Protein AF-A0A2W6E080-F1 (afdb_monomer_lite)

Sequence (64 aa):
MSSQQEIPQPSHPVLRELTDAGVSIWLDDISRERLRTGNLAELIRDWAVTGVTSNPTIFASAVA

Secondary structure (DSSP, 8-state):
------PPPPS-HHHHHHHHTTPPEEES---HHHHHSSHHHHHHHHH-EEEE---HHHHHHHH-

Structure (mmCIF, N/CA/C/O backbone):
data_AF-A0A2W6E080-F1
#
_entry.id   AF-A0A2W6E080-F1
#
loop_
_atom_site.group_PDB
_atom_site.id
_atom_site.type_symbol
_atom_site.label_atom_id
_atom_site.label_alt_id
_atom_site.label_comp_id
_atom_site.label_asym_id
_atom_site.label_entity_id
_atom_site.label_seq_id
_atom_site.pdbx_PDB_ins_code
_atom_site.Cartn_x
_atom_site.Cartn_y
_atom_site.Cartn_z
_atom_site.occupancy
_atom_site.B_iso_or_equiv
_atom_site.auth_seq_id
_atom_site.auth_comp_id
_atom_site.auth_asym_id
_atom_site.auth_atom_id
_atom_site.pdbx_PDB_model_num
ATOM 1 N N . MET A 1 1 ? -18.441 -17.783 37.802 1.00 49.62 1 MET A N 1
ATOM 2 C CA . MET A 1 1 ? -17.223 -17.233 37.176 1.00 49.62 1 MET A CA 1
ATOM 3 C C . MET A 1 1 ? -17.501 -17.126 35.690 1.00 49.62 1 MET A C 1
ATOM 5 O O . MET A 1 1 ? -17.389 -18.119 34.988 1.00 49.62 1 MET A O 1
ATOM 9 N N . SER A 1 2 ? -18.008 -15.975 35.249 1.00 62.56 2 SER A N 1
ATOM 10 C CA . SER A 1 2 ? -18.315 -15.743 33.838 1.00 62.56 2 SER A CA 1
ATOM 11 C C . SER A 1 2 ? -17.005 -15.518 33.097 1.00 62.56 2 SER A C 1
ATOM 13 O O . SER A 1 2 ? -16.329 -14.519 33.338 1.00 62.56 2 SER A O 1
ATOM 15 N N . SER A 1 3 ? -16.628 -16.473 32.251 1.00 65.19 3 SER A N 1
ATOM 16 C CA . SER A 1 3 ? -15.515 -16.337 31.318 1.00 65.19 3 SER A CA 1
ATOM 17 C C . SER A 1 3 ? -15.809 -15.153 30.401 1.00 65.19 3 SER A C 1
ATOM 19 O O . SER A 1 3 ? -16.719 -15.221 29.576 1.00 65.19 3 SER A O 1
ATOM 21 N N . GLN A 1 4 ? -15.090 -14.047 30.583 1.00 65.12 4 GLN A N 1
ATOM 22 C CA . GLN A 1 4 ? -15.108 -12.957 29.618 1.00 65.12 4 GLN A CA 1
ATOM 23 C C . GLN A 1 4 ? -14.488 -13.506 28.330 1.00 65.12 4 GLN A C 1
ATOM 25 O O . GLN A 1 4 ? -13.342 -13.949 28.340 1.00 65.12 4 GLN A O 1
ATOM 30 N N . GLN A 1 5 ? -15.265 -13.568 27.249 1.00 64.69 5 GLN A N 1
ATOM 31 C CA . GLN A 1 5 ? -14.713 -13.848 25.927 1.00 64.69 5 GLN A CA 1
ATOM 32 C C . GLN A 1 5 ? -13.809 -12.679 25.547 1.00 64.69 5 GLN A C 1
ATOM 34 O O . GLN A 1 5 ? -14.276 -11.548 25.429 1.00 64.69 5 GLN A O 1
ATOM 39 N N . GLU A 1 6 ? -12.522 -12.961 25.372 1.00 64.12 6 GLU A N 1
ATOM 40 C CA . GLU A 1 6 ? -11.559 -11.999 24.856 1.00 64.12 6 GLU A CA 1
ATOM 41 C C . GLU A 1 6 ? -11.966 -11.638 23.424 1.00 64.12 6 GLU A C 1
ATOM 43 O O . GLU A 1 6 ? -11.952 -12.483 22.526 1.00 64.12 6 GLU A O 1
ATOM 48 N N . ILE A 1 7 ? -12.421 -10.401 23.222 1.00 65.56 7 ILE A N 1
ATOM 49 C CA . ILE A 1 7 ? -12.717 -9.893 21.884 1.00 65.56 7 ILE A CA 1
ATOM 50 C C . ILE A 1 7 ? -11.376 -9.847 21.140 1.00 65.56 7 ILE A C 1
ATOM 52 O O . ILE A 1 7 ? -10.443 -9.225 21.654 1.00 65.56 7 ILE A O 1
ATOM 56 N N . PRO A 1 8 ? -11.247 -10.485 19.961 1.00 67.00 8 PRO A N 1
ATOM 57 C CA . PRO A 1 8 ? -10.013 -10.431 19.192 1.00 67.00 8 PRO A CA 1
ATOM 58 C C . PRO A 1 8 ? -9.630 -8.974 18.933 1.00 67.00 8 PRO A C 1
ATOM 60 O O . PRO A 1 8 ? -10.400 -8.225 18.327 1.00 67.00 8 PRO A O 1
ATOM 63 N N . GLN A 1 9 ? -8.458 -8.565 19.417 1.00 67.75 9 GLN A N 1
ATOM 64 C CA . GLN A 1 9 ? -7.937 -7.238 19.118 1.00 67.75 9 GLN A CA 1
ATOM 65 C C . GLN A 1 9 ? -7.564 -7.179 17.632 1.00 67.75 9 GLN A C 1
ATOM 67 O O . GLN A 1 9 ? -6.997 -8.145 17.112 1.00 67.75 9 GLN A O 1
ATOM 72 N N . PRO A 1 10 ? -7.877 -6.078 16.929 1.00 73.56 10 PRO A N 1
ATOM 73 C CA . PRO A 1 10 ? -7.417 -5.904 15.559 1.00 73.56 10 PRO A CA 1
ATOM 74 C C . PRO A 1 10 ? -5.886 -5.950 15.528 1.00 73.56 10 PRO A C 1
ATOM 76 O O . PRO A 1 10 ? -5.235 -5.389 16.407 1.00 73.56 10 PRO A O 1
ATOM 79 N N . SER A 1 11 ? -5.313 -6.579 14.500 1.00 85.50 11 SE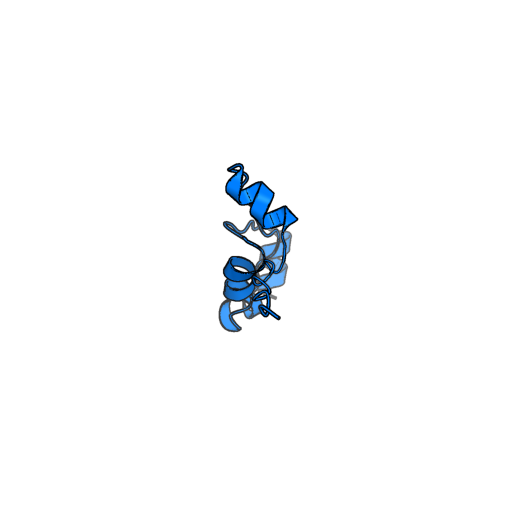R A N 1
ATOM 80 C CA . SER A 1 11 ? -3.859 -6.737 14.344 1.00 85.50 11 SER A CA 1
ATOM 81 C C . SER A 1 11 ? -3.104 -5.402 14.407 1.00 85.50 11 SER A C 1
ATOM 83 O O . SER A 1 11 ? -1.968 -5.362 14.869 1.00 85.50 11 SER A O 1
ATOM 85 N N . HIS A 1 12 ? -3.758 -4.313 13.977 1.00 92.75 12 HIS A N 1
ATOM 86 C CA . HIS A 1 12 ? -3.237 -2.944 13.980 1.00 92.75 12 HIS A CA 1
ATOM 87 C C . HIS A 1 12 ? -4.318 -1.942 14.418 1.00 92.75 12 HIS A C 1
ATOM 89 O O . HIS A 1 12 ? -4.988 -1.352 13.564 1.00 92.75 12 HIS A O 1
ATOM 95 N N . PRO A 1 13 ? -4.518 -1.727 15.733 1.00 91.31 13 PRO A N 1
ATOM 96 C CA . PRO A 1 13 ? -5.611 -0.896 16.246 1.00 91.31 13 PRO A CA 1
ATOM 97 C C . PRO A 1 13 ? -5.520 0.558 15.770 1.00 91.31 13 PRO A C 1
ATOM 99 O O . PRO A 1 13 ? -6.520 1.115 15.338 1.00 91.31 13 PRO A O 1
ATOM 102 N N . VAL A 1 14 ? -4.316 1.138 15.729 1.00 95.56 14 VAL A N 1
ATOM 103 C CA . VAL A 1 14 ? -4.106 2.524 15.272 1.00 95.56 14 VAL A CA 1
ATOM 104 C C . VAL A 1 14 ? -4.484 2.704 13.800 1.00 95.56 14 VAL A C 1
ATOM 106 O O . VAL A 1 14 ? -5.159 3.665 13.444 1.00 95.56 14 VAL A O 1
ATOM 109 N N . LEU A 1 15 ? -4.080 1.776 12.925 1.00 95.88 15 LEU A N 1
ATOM 110 C CA . LEU A 1 15 ? -4.428 1.845 11.500 1.00 95.88 15 LEU A CA 1
ATOM 111 C C . LEU A 1 15 ? -5.934 1.690 11.291 1.00 95.88 15 LEU A C 1
ATOM 113 O O . LEU A 1 15 ? -6.512 2.324 10.404 1.00 95.88 15 LEU A O 1
ATOM 117 N N . ARG A 1 16 ? -6.576 0.880 12.138 1.00 93.12 16 ARG A N 1
ATOM 118 C CA . ARG A 1 16 ? -8.023 0.719 12.115 1.00 93.12 16 ARG A CA 1
ATOM 119 C C . ARG A 1 16 ? -8.745 1.987 12.563 1.00 93.12 16 ARG A C 1
ATOM 121 O O . ARG A 1 16 ? -9.624 2.433 11.840 1.00 93.12 16 ARG A O 1
ATOM 128 N N . GLU A 1 17 ? -8.329 2.602 13.666 1.00 94.94 17 GLU A N 1
ATOM 129 C CA . GLU A 1 17 ? -8.889 3.875 14.142 1.00 94.94 17 GLU A CA 1
ATOM 130 C C . GLU A 1 17 ? -8.759 4.989 13.095 1.00 94.94 17 GLU A C 1
ATOM 132 O O . GLU A 1 17 ? -9.713 5.726 12.855 1.00 94.94 17 GLU A O 1
ATOM 137 N N . LEU A 1 18 ? -7.610 5.080 12.416 1.00 96.38 18 LEU A N 1
ATOM 138 C CA . LEU A 1 18 ? -7.411 6.026 11.314 1.00 96.38 18 LEU A CA 1
ATOM 139 C C . LEU A 1 18 ? -8.382 5.764 10.157 1.00 96.38 18 LEU A C 1
ATOM 141 O O . LEU A 1 18 ? -9.001 6.699 9.646 1.00 96.38 18 LEU A O 1
ATOM 145 N N . THR A 1 19 ? -8.544 4.499 9.768 1.00 94.88 19 THR A N 1
ATOM 146 C CA . THR A 1 19 ? -9.469 4.105 8.696 1.00 94.88 19 THR A CA 1
ATOM 147 C C . THR A 1 19 ? -10.922 4.398 9.073 1.00 94.88 19 THR A C 1
ATOM 149 O O . THR A 1 19 ? -11.662 4.957 8.263 1.00 94.88 19 THR A O 1
ATOM 152 N N . ASP A 1 20 ? -11.321 4.097 10.312 1.00 93.94 20 ASP A N 1
ATOM 153 C CA . ASP A 1 20 ? -12.660 4.376 10.844 1.00 93.94 20 ASP A CA 1
ATOM 154 C C . ASP A 1 20 ? -12.922 5.897 10.947 1.00 93.94 20 ASP A C 1
ATOM 156 O O . ASP A 1 20 ? -14.059 6.346 10.791 1.00 93.94 20 ASP A O 1
ATOM 160 N N . ALA A 1 21 ? -11.870 6.706 11.122 1.00 97.19 21 ALA A N 1
ATOM 161 C CA . ALA A 1 21 ? -11.915 8.169 11.041 1.00 97.19 21 ALA A CA 1
ATOM 162 C C . ALA A 1 21 ? -11.908 8.722 9.596 1.00 97.19 21 ALA A C 1
ATOM 164 O O . ALA A 1 21 ? -11.910 9.939 9.402 1.00 97.19 21 ALA A O 1
ATOM 165 N N . GLY A 1 22 ? -11.904 7.856 8.577 1.00 96.50 22 GLY A N 1
ATOM 166 C CA . GLY A 1 22 ? -11.945 8.233 7.160 1.00 96.50 22 GLY A CA 1
ATOM 167 C C . GLY A 1 22 ? -10.579 8.486 6.512 1.00 96.50 22 GLY A C 1
ATOM 168 O O . GLY A 1 22 ? -10.524 8.991 5.388 1.00 96.50 22 GLY A O 1
ATOM 169 N N . VAL A 1 23 ? -9.473 8.143 7.177 1.00 97.62 23 VAL A N 1
ATOM 170 C CA . VAL A 1 23 ? -8.118 8.261 6.614 1.00 97.62 23 VAL A CA 1
ATOM 171 C C . VAL A 1 23 ? -7.789 7.023 5.781 1.00 97.62 23 VAL A C 1
ATOM 173 O O . VAL A 1 23 ? -7.858 5.897 6.261 1.00 97.62 23 VAL A O 1
ATOM 176 N N . SER A 1 24 ? -7.387 7.217 4.525 1.00 97.62 24 SER A N 1
ATOM 177 C CA . SER A 1 24 ? -6.968 6.112 3.652 1.00 97.62 24 SER A CA 1
ATOM 178 C C . SER A 1 24 ? -5.500 5.746 3.877 1.00 97.62 24 SER A C 1
ATOM 180 O O . SER A 1 24 ? -4.623 6.595 3.729 1.00 97.62 24 SER A O 1
ATOM 182 N N . ILE A 1 25 ? -5.219 4.473 4.166 1.00 97.19 25 ILE A N 1
ATOM 183 C CA . ILE A 1 25 ? -3.852 3.952 4.308 1.00 97.19 25 ILE A CA 1
ATOM 184 C C . ILE A 1 25 ? -3.355 3.424 2.959 1.00 97.19 25 ILE A C 1
ATOM 186 O O . ILE A 1 25 ? -4.019 2.594 2.330 1.00 97.19 25 ILE A O 1
ATOM 190 N N . TRP A 1 26 ? -2.200 3.917 2.505 1.00 97.19 26 TRP A N 1
ATOM 191 C CA . TRP A 1 26 ? -1.592 3.560 1.219 1.00 97.19 26 TRP A CA 1
ATOM 192 C C . TRP A 1 26 ? -0.226 2.906 1.422 1.00 97.19 26 TRP A C 1
ATOM 194 O O . TRP A 1 26 ? 0.549 3.317 2.283 1.00 97.19 26 TRP A O 1
ATOM 204 N N . LEU A 1 27 ? 0.064 1.893 0.608 1.00 96.12 27 LEU A N 1
ATOM 205 C CA . LEU A 1 27 ? 1.354 1.212 0.574 1.00 96.12 27 LEU A CA 1
ATOM 206 C C . LEU A 1 27 ? 2.252 1.820 -0.513 1.00 96.12 27 LEU A C 1
ATOM 208 O O . LEU A 1 27 ? 1.859 1.847 -1.678 1.00 96.12 27 LEU A O 1
ATOM 212 N N . ASP A 1 28 ? 3.469 2.227 -0.147 1.00 94.31 28 ASP A N 1
ATOM 213 C CA . ASP A 1 28 ? 4.476 2.791 -1.066 1.00 94.31 28 ASP A CA 1
ATOM 214 C C . ASP A 1 28 ? 5.433 1.748 -1.656 1.00 94.31 28 ASP A C 1
ATOM 216 O O . ASP A 1 28 ? 6.630 1.965 -1.807 1.00 94.31 28 ASP A O 1
ATOM 220 N N . ASP A 1 29 ? 4.918 0.561 -1.945 1.00 91.88 29 ASP A N 1
ATOM 221 C CA . ASP A 1 29 ? 5.688 -0.484 -2.603 1.00 91.88 29 ASP A CA 1
ATOM 222 C C . ASP A 1 29 ? 4.767 -1.441 -3.353 1.00 91.88 29 ASP A C 1
ATOM 224 O O . ASP A 1 29 ? 3.695 -1.824 -2.875 1.00 91.88 29 ASP A O 1
ATOM 228 N N . ILE A 1 30 ? 5.217 -1.883 -4.523 1.00 91.62 30 ILE A N 1
ATOM 229 C CA . ILE A 1 30 ? 4.539 -2.924 -5.280 1.00 91.62 30 ILE A CA 1
ATOM 230 C C . ILE A 1 30 ? 5.565 -3.785 -6.004 1.00 91.62 30 ILE A C 1
ATOM 232 O O . ILE A 1 30 ? 6.469 -3.283 -6.661 1.00 91.62 30 ILE A O 1
ATOM 236 N N . SER A 1 31 ? 5.404 -5.104 -5.911 1.00 91.88 31 SER A N 1
ATOM 237 C CA . SER A 1 31 ? 6.256 -6.073 -6.598 1.00 91.88 31 SER A CA 1
ATOM 238 C C . SER A 1 31 ? 5.428 -7.236 -7.139 1.00 91.88 31 SER A C 1
ATOM 240 O O . SER A 1 31 ? 4.325 -7.519 -6.656 1.00 91.88 31 SER A O 1
ATOM 242 N N . ARG A 1 32 ? 5.957 -7.942 -8.148 1.00 90.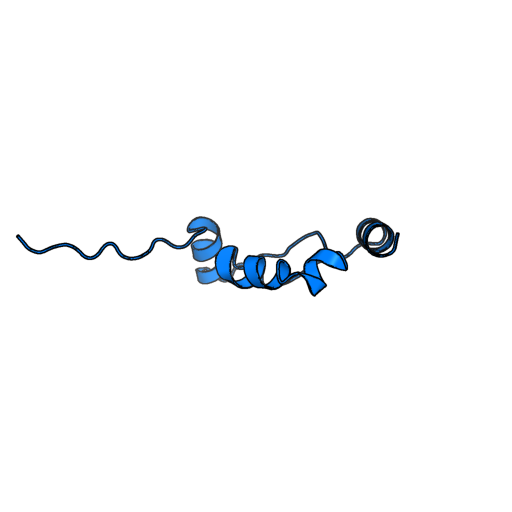44 32 ARG A N 1
ATOM 243 C CA . ARG A 1 32 ? 5.305 -9.148 -8.695 1.00 90.44 32 ARG A CA 1
ATOM 244 C C . ARG A 1 32 ? 5.090 -10.204 -7.619 1.00 90.44 32 ARG A C 1
ATOM 246 O O . ARG A 1 32 ? 4.036 -10.832 -7.589 1.00 90.44 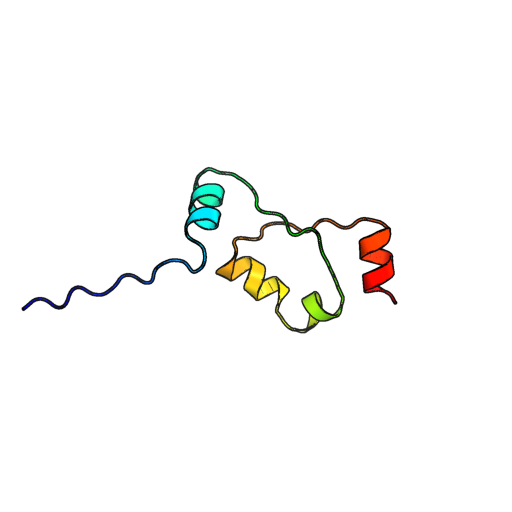32 ARG A O 1
ATOM 253 N N . GLU A 1 33 ? 6.065 -10.367 -6.733 1.00 90.94 33 GLU A N 1
ATOM 254 C CA . GLU A 1 33 ? 5.986 -11.324 -5.636 1.00 90.94 33 GLU A CA 1
ATOM 255 C C . GLU A 1 33 ? 4.832 -10.989 -4.694 1.00 90.94 33 GLU A C 1
ATOM 257 O O . GLU A 1 33 ? 3.996 -11.846 -4.400 1.00 90.94 33 GLU A O 1
ATOM 262 N N . ARG A 1 34 ? 4.705 -9.715 -4.306 1.00 91.94 34 ARG A N 1
ATOM 263 C CA . ARG A 1 34 ? 3.627 -9.245 -3.429 1.00 91.94 34 ARG A CA 1
ATOM 264 C C . ARG A 1 34 ? 2.234 -9.507 -4.016 1.00 91.94 34 ARG A C 1
ATOM 266 O O . ARG A 1 34 ? 1.304 -9.827 -3.276 1.00 91.94 34 ARG A O 1
ATOM 273 N N . LEU A 1 35 ? 2.099 -9.403 -5.341 1.00 87.69 35 LEU A N 1
ATOM 274 C CA . LEU A 1 35 ? 0.856 -9.692 -6.062 1.00 87.69 35 LEU A CA 1
ATOM 275 C C . LEU A 1 35 ? 0.557 -11.193 -6.178 1.00 87.69 35 LEU A C 1
ATOM 277 O O . LEU A 1 35 ? -0.610 -11.579 -6.173 1.00 87.69 35 LEU A O 1
ATOM 281 N N . ARG A 1 36 ? 1.580 -12.047 -6.302 1.00 92.00 36 ARG A N 1
ATOM 282 C CA . ARG A 1 36 ? 1.399 -13.494 -6.535 1.00 92.00 36 ARG A CA 1
ATOM 283 C C . ARG A 1 36 ? 1.273 -14.316 -5.257 1.00 92.00 36 ARG A C 1
ATOM 285 O O . ARG A 1 36 ? 0.629 -15.359 -5.285 1.00 92.00 36 ARG A O 1
ATOM 292 N N . THR A 1 37 ? 1.866 -13.859 -4.160 1.00 92.75 37 THR A N 1
ATOM 293 C CA . THR A 1 37 ? 1.933 -14.604 -2.888 1.00 92.75 37 THR A CA 1
ATOM 294 C C . THR A 1 37 ? 0.743 -14.381 -1.965 1.00 92.75 37 THR A C 1
ATOM 296 O O . THR A 1 37 ? 0.654 -15.009 -0.918 1.00 92.75 37 THR A O 1
ATOM 299 N N . GLY A 1 38 ? -0.175 -13.479 -2.321 1.00 90.56 38 GLY A N 1
ATOM 300 C CA . GLY A 1 38 ? -1.274 -13.089 -1.437 1.00 90.56 38 GLY A CA 1
ATOM 301 C C . GLY A 1 38 ? -0.861 -12.105 -0.340 1.00 90.56 38 GLY A C 1
ATOM 302 O O . GLY A 1 38 ? -1.724 -11.663 0.416 1.00 90.56 38 GLY A O 1
ATOM 303 N N . ASN A 1 39 ? 0.405 -11.678 -0.299 1.00 94.81 39 ASN A N 1
ATOM 304 C CA . ASN A 1 39 ? 0.866 -10.711 0.689 1.00 94.81 39 ASN A CA 1
ATOM 305 C C . ASN A 1 39 ? 0.137 -9.359 0.585 1.00 94.81 39 ASN A C 1
ATOM 307 O O . ASN A 1 39 ? -0.210 -8.773 1.605 1.00 94.81 39 ASN A O 1
ATOM 311 N N . LEU A 1 40 ? -0.192 -8.879 -0.624 1.00 94.12 40 LEU A N 1
ATOM 312 C CA . LEU A 1 40 ? -1.026 -7.673 -0.743 1.00 94.12 40 LEU A CA 1
ATOM 313 C C . LEU A 1 40 ? -2.408 -7.863 -0.092 1.00 94.12 40 LEU A C 1
ATOM 315 O O . LEU A 1 40 ? -2.933 -6.944 0.527 1.00 94.12 40 LEU A O 1
ATOM 319 N N . ALA A 1 41 ? -2.987 -9.062 -0.190 1.00 94.06 41 ALA A N 1
ATOM 320 C CA . ALA A 1 41 ? -4.27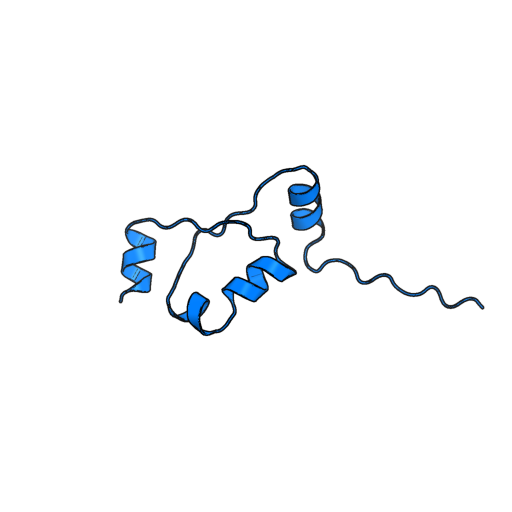2 -9.356 0.433 1.00 94.06 41 ALA A CA 1
ATOM 321 C C . ALA A 1 41 ? -4.172 -9.405 1.968 1.00 94.06 41 ALA A C 1
ATOM 323 O O . ALA A 1 41 ? -5.114 -9.000 2.642 1.00 94.06 41 ALA A O 1
ATOM 324 N N . GLU A 1 42 ? -3.048 -9.862 2.527 1.00 94.75 42 GLU A N 1
ATOM 325 C CA . GLU A 1 42 ? -2.760 -9.759 3.969 1.00 94.75 42 GLU A CA 1
ATOM 326 C C . GLU A 1 42 ? -2.671 -8.300 4.415 1.00 94.75 42 GLU A C 1
ATOM 328 O O . GLU A 1 42 ? -3.300 -7.920 5.396 1.00 94.75 42 GLU A O 1
ATOM 333 N N . LEU A 1 43 ? -1.975 -7.448 3.661 1.00 95.38 43 LEU A N 1
ATOM 334 C CA . LEU A 1 43 ? -1.876 -6.021 3.979 1.00 95.38 43 LEU A CA 1
ATOM 335 C C . LEU A 1 43 ? -3.238 -5.314 3.946 1.00 95.38 43 LEU A C 1
ATOM 337 O O . LEU A 1 43 ? -3.523 -4.473 4.795 1.00 95.38 43 LEU A O 1
ATOM 341 N N . ILE A 1 44 ? -4.113 -5.682 3.012 1.00 94.00 44 ILE A N 1
ATOM 342 C CA . ILE A 1 44 ? -5.483 -5.154 2.985 1.00 94.00 44 ILE A CA 1
ATOM 343 C C . ILE A 1 44 ? -6.256 -5.596 4.237 1.00 94.00 44 ILE A C 1
ATOM 345 O O . ILE A 1 44 ? -6.881 -4.767 4.897 1.00 94.00 44 ILE A O 1
ATOM 349 N N . ARG A 1 45 ? -6.219 -6.893 4.576 1.00 93.62 45 ARG A N 1
ATOM 350 C CA . ARG A 1 45 ? -7.006 -7.450 5.691 1.00 93.62 45 ARG A CA 1
ATOM 351 C C . ARG A 1 45 ? -6.503 -7.002 7.056 1.00 93.62 45 ARG A C 1
ATOM 353 O O . ARG A 1 45 ? -7.302 -6.596 7.895 1.00 93.62 45 ARG A O 1
ATOM 360 N N . ASP A 1 46 ? -5.198 -7.094 7.264 1.00 94.06 46 ASP A N 1
ATOM 361 C CA . ASP A 1 46 ? -4.606 -6.994 8.592 1.00 94.06 46 ASP A CA 1
ATOM 362 C C . ASP A 1 46 ? -4.102 -5.573 8.862 1.00 94.06 46 ASP A C 1
ATOM 364 O O . ASP A 1 46 ? -4.169 -5.117 9.999 1.00 94.06 46 ASP A O 1
ATOM 368 N N . TRP A 1 47 ? -3.672 -4.844 7.823 1.00 95.62 47 TRP A N 1
ATOM 369 C CA . TRP A 1 47 ? -3.056 -3.512 7.933 1.00 95.62 47 TRP A CA 1
ATOM 370 C C . TRP A 1 47 ? -3.927 -2.371 7.390 1.00 95.62 47 TRP A C 1
ATOM 372 O O . TRP A 1 47 ? -3.460 -1.238 7.295 1.00 95.62 47 TRP A O 1
ATOM 382 N N . ALA A 1 48 ? -5.184 -2.652 7.036 1.00 95.62 48 ALA A N 1
ATOM 383 C CA . ALA A 1 48 ? -6.138 -1.673 6.508 1.00 95.62 48 ALA A CA 1
ATOM 384 C C . ALA A 1 48 ? -5.645 -0.916 5.256 1.00 95.62 48 ALA A C 1
ATOM 386 O O . ALA A 1 48 ? -6.061 0.213 4.998 1.00 95.62 48 ALA A O 1
ATOM 387 N N . VAL A 1 49 ? -4.762 -1.528 4.455 1.00 96.25 49 VAL A N 1
ATOM 388 C CA . VAL A 1 49 ? -4.301 -0.930 3.195 1.00 96.25 49 VAL A CA 1
ATOM 389 C C . VAL A 1 49 ? -5.471 -0.825 2.214 1.00 96.25 49 VAL A C 1
ATOM 391 O O . VAL A 1 49 ? -6.172 -1.799 1.951 1.00 96.25 49 VAL A O 1
ATOM 394 N N . THR A 1 50 ? -5.657 0.365 1.646 1.00 96.00 50 THR A N 1
ATOM 395 C CA . THR A 1 50 ? -6.756 0.698 0.717 1.00 96.00 50 THR A CA 1
ATOM 396 C C . THR A 1 50 ? -6.270 1.112 -0.670 1.00 96.00 50 THR A C 1
ATOM 398 O O . THR A 1 50 ? -7.050 1.126 -1.621 1.00 96.00 50 THR A O 1
ATOM 401 N N . GLY A 1 51 ? -4.980 1.418 -0.806 1.00 95.62 51 GLY A N 1
ATOM 402 C CA . GLY A 1 51 ? -4.361 1.823 -2.060 1.00 95.62 51 GLY A CA 1
ATOM 403 C C . GLY A 1 51 ? -2.876 1.487 -2.099 1.00 95.62 51 GLY A C 1
ATOM 404 O O . GLY A 1 51 ? -2.257 1.187 -1.077 1.00 95.62 51 GLY A O 1
ATOM 405 N N . VAL A 1 52 ? -2.304 1.545 -3.298 1.00 95.69 52 VAL A N 1
ATOM 406 C CA . VAL A 1 52 ? -0.868 1.383 -3.537 1.00 95.69 52 VAL A CA 1
ATOM 407 C C . VAL A 1 52 ? -0.371 2.558 -4.371 1.00 95.69 52 VAL A C 1
ATOM 409 O O . VAL A 1 52 ? -1.055 2.982 -5.307 1.00 95.69 52 VAL A O 1
ATOM 412 N N . THR A 1 53 ? 0.811 3.082 -4.059 1.00 94.12 53 THR A N 1
ATOM 413 C CA . THR A 1 53 ? 1.536 3.988 -4.953 1.00 94.12 53 THR A CA 1
ATOM 414 C C . THR A 1 53 ? 2.590 3.227 -5.738 1.00 94.12 53 THR A C 1
ATOM 416 O O . THR A 1 53 ? 3.145 2.219 -5.308 1.00 94.12 53 THR A O 1
ATOM 419 N N . SER A 1 54 ? 2.874 3.737 -6.930 1.00 89.50 54 SER A N 1
ATOM 420 C CA . SER A 1 54 ? 4.075 3.386 -7.667 1.00 89.50 54 SER A CA 1
ATOM 421 C C . SER A 1 54 ? 4.779 4.668 -8.081 1.00 89.50 54 SER A C 1
ATOM 423 O O . SER A 1 54 ? 4.158 5.718 -8.253 1.00 89.50 54 SER A O 1
ATOM 425 N N . ASN A 1 55 ? 6.087 4.566 -8.249 1.00 93.25 55 ASN A N 1
ATOM 426 C CA . ASN A 1 55 ? 6.939 5.589 -8.827 1.00 93.25 55 ASN A CA 1
ATOM 427 C C . ASN A 1 55 ? 7.988 4.891 -9.720 1.00 93.25 55 ASN A C 1
ATOM 429 O O . ASN A 1 55 ? 8.117 3.664 -9.650 1.00 93.25 55 ASN A O 1
ATOM 433 N N . PRO A 1 56 ? 8.736 5.619 -10.571 1.00 93.62 56 PRO A N 1
ATOM 434 C CA . PRO A 1 56 ? 9.683 5.001 -11.502 1.00 93.62 56 PRO A CA 1
ATOM 435 C C . PRO A 1 56 ? 10.706 4.064 -10.843 1.00 93.62 56 PRO A C 1
ATOM 437 O O . PRO A 1 56 ? 11.022 3.020 -11.409 1.00 93.62 56 PRO A O 1
ATOM 440 N N . THR A 1 57 ? 11.179 4.391 -9.637 1.00 93.25 57 THR A N 1
ATOM 441 C CA . THR A 1 57 ? 12.127 3.557 -8.885 1.00 93.25 57 THR A CA 1
ATOM 442 C C . THR A 1 57 ? 11.477 2.257 -8.412 1.00 93.25 57 THR A C 1
ATOM 444 O O . THR A 1 57 ? 12.040 1.186 -8.625 1.00 93.25 57 THR A O 1
ATOM 447 N N . ILE A 1 58 ? 10.276 2.328 -7.826 1.00 89.88 58 ILE A N 1
ATOM 448 C CA . ILE A 1 58 ? 9.516 1.141 -7.393 1.00 89.88 58 ILE A CA 1
ATOM 449 C C . ILE A 1 58 ? 9.208 0.247 -8.596 1.00 89.88 58 ILE A C 1
ATOM 451 O O . ILE A 1 58 ? 9.393 -0.966 -8.538 1.00 89.88 58 ILE A O 1
ATOM 455 N N . PHE A 1 59 ? 8.784 0.839 -9.715 1.00 89.31 59 PHE A N 1
ATOM 456 C CA . PHE A 1 59 ? 8.467 0.079 -10.919 1.00 89.31 59 PHE A CA 1
ATOM 457 C C . PHE A 1 59 ? 9.695 -0.634 -11.497 1.00 89.31 59 PHE A C 1
ATOM 459 O O . PHE A 1 59 ? 9.603 -1.810 -11.845 1.00 8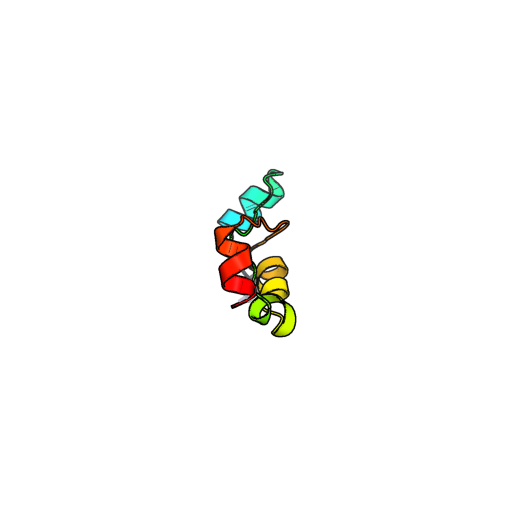9.31 59 PHE A O 1
ATOM 466 N N . ALA A 1 60 ? 10.847 0.043 -11.565 1.00 90.56 60 ALA A N 1
ATOM 467 C CA . ALA A 1 60 ? 12.091 -0.571 -12.023 1.00 90.56 60 ALA A CA 1
ATOM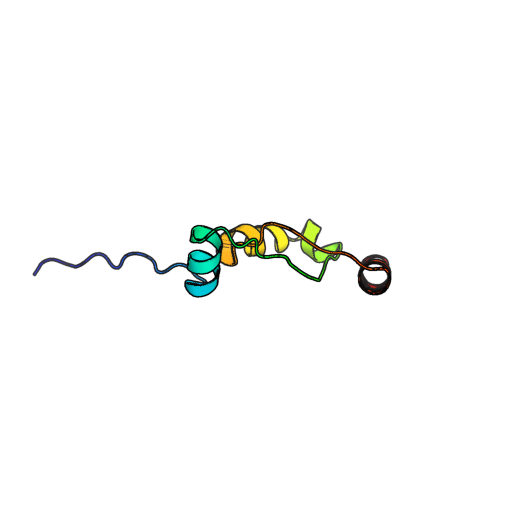 468 C C . ALA A 1 60 ? 12.474 -1.784 -11.157 1.00 90.56 60 ALA A C 1
ATOM 470 O O . ALA A 1 60 ? 12.754 -2.852 -11.699 1.00 90.56 60 ALA A O 1
ATOM 471 N N . SER A 1 61 ? 12.389 -1.651 -9.830 1.00 88.19 61 SER A N 1
ATOM 472 C CA . SER A 1 61 ? 12.645 -2.747 -8.882 1.00 88.19 61 SER A CA 1
ATOM 473 C C . SER A 1 61 ? 11.647 -3.902 -9.002 1.00 88.19 61 SER A C 1
ATOM 475 O O . SER A 1 61 ? 11.996 -5.044 -8.734 1.00 88.19 61 SER A O 1
ATOM 477 N N . ALA A 1 62 ? 10.404 -3.631 -9.403 1.00 88.50 62 ALA A N 1
ATOM 478 C CA . ALA A 1 62 ? 9.376 -4.656 -9.579 1.00 88.50 62 ALA A CA 1
ATOM 479 C C . ALA A 1 62 ? 9.520 -5.468 -10.882 1.00 88.50 62 ALA A C 1
ATOM 481 O O . ALA A 1 62 ? 8.902 -6.533 -11.017 1.00 88.50 62 ALA A O 1
ATOM 482 N N . VAL A 1 63 ? 10.249 -4.933 -11.868 1.00 86.88 63 VAL A N 1
ATOM 483 C CA . VAL A 1 63 ? 10.464 -5.550 -13.188 1.00 86.88 63 VAL A CA 1
ATOM 484 C C . VAL A 1 63 ? 11.802 -6.282 -13.281 1.00 86.88 63 VAL A C 1
ATOM 486 O O . VAL A 1 63 ? 11.856 -7.272 -14.011 1.00 86.88 63 VAL A O 1
ATOM 489 N N . ALA A 1 64 ? 12.834 -5.782 -12.595 1.00 78.25 64 ALA A N 1
ATOM 490 C CA . ALA A 1 64 ? 14.159 -6.400 -12.519 1.00 78.25 64 ALA A CA 1
ATOM 491 C C . ALA A 1 64 ? 14.106 -7.809 -11.908 1.00 78.25 64 ALA A C 1
ATOM 493 O O . ALA A 1 64 ? 14.867 -8.668 -12.408 1.00 78.25 64 ALA A O 1
#

pLDDT: mean 88.59, std 11.09, range [49.62, 97.62]

Foldseek 3Di:
DDPDDDDDDQLDNVLVVCVVVVHAAEAAADAPCCVPVCVVVCCCRRVVHDYYDDDPVRVVVRVD

Radius of gyration: 16.12 Å; chains: 1; bounding box: 32×26×50 Å